Protein AF-A0A1R1XU35-F1 (afdb_monomer_lite)

Radius of gyration: 24.35 Å; chains: 1; bounding box: 72×31×61 Å

Secondary structure (DSSP, 8-state):
---PPP----------------------------TTS----HHHHTSTT--HHHHHHHHHTT--HHHHHHHHHHHHHHHHHHHHHHHHHHHHHHHHHHHHHHHHHHHH-

Organism: NCBI:txid133412

pLDDT: mean 76.15, std 21.96, range [37.84, 95.94]

Structure (mmCIF, N/CA/C/O backbone):
data_AF-A0A1R1XU35-F1
#
_entry.id   AF-A0A1R1XU35-F1
#
loop_
_atom_site.group_PDB
_atom_site.id
_atom_site.type_symbol
_atom_site.label_atom_id
_atom_site.label_alt_id
_atom_site.label_comp_id
_atom_site.label_asym_id
_atom_site.label_entity_id
_atom_site.label_seq_id
_atom_site.pdbx_PDB_ins_code
_atom_site.Cartn_x
_atom_site.Cartn_y
_atom_site.Cartn_z
_atom_site.occupancy
_atom_site.B_iso_or_equiv
_atom_site.auth_seq_id
_atom_site.auth_comp_id
_atom_site.auth_asym_id
_atom_site.auth_atom_id
_atom_site.pdbx_PDB_model_num
ATOM 1 N N . MET A 1 1 ? 60.573 -18.813 -22.340 1.00 41.88 1 MET A N 1
ATOM 2 C CA . MET A 1 1 ? 59.762 -19.428 -23.406 1.00 41.88 1 MET A CA 1
ATOM 3 C C . MET A 1 1 ? 58.397 -19.696 -22.820 1.00 41.88 1 MET A C 1
ATOM 5 O O . MET A 1 1 ? 58.243 -20.599 -22.008 1.00 41.88 1 MET A O 1
ATOM 9 N N . ASP A 1 2 ? 57.475 -18.804 -23.149 1.00 42.91 2 ASP A N 1
ATOM 10 C CA . ASP A 1 2 ? 56.081 -18.795 -22.729 1.00 42.91 2 ASP A CA 1
ATOM 11 C C . ASP A 1 2 ? 55.335 -20.025 -23.253 1.00 42.91 2 ASP A C 1
ATOM 13 O O . ASP A 1 2 ? 55.516 -20.436 -24.399 1.00 42.91 2 ASP A O 1
ATOM 17 N N . SER A 1 3 ? 54.494 -20.633 -22.421 1.00 47.12 3 SER A N 1
ATOM 18 C CA . SER A 1 3 ? 53.573 -21.691 -22.841 1.00 47.12 3 SER A CA 1
ATOM 19 C C . SER A 1 3 ? 52.187 -21.384 -22.292 1.00 47.12 3 SER A C 1
ATOM 21 O O . SER A 1 3 ? 51.987 -21.217 -21.092 1.00 47.12 3 SER A O 1
ATOM 23 N N . LEU A 1 4 ? 51.269 -21.217 -23.241 1.00 43.56 4 LEU A N 1
ATOM 24 C CA . LEU A 1 4 ? 49.935 -20.655 -23.105 1.00 43.56 4 LEU A CA 1
ATOM 25 C C . LEU A 1 4 ? 48.997 -21.523 -22.258 1.00 43.56 4 LEU A C 1
ATOM 27 O O . LEU A 1 4 ? 48.839 -22.716 -22.505 1.00 43.56 4 LEU A O 1
ATOM 31 N N . HIS A 1 5 ? 48.290 -20.881 -21.330 1.00 50.97 5 HIS A N 1
ATOM 32 C CA . HIS A 1 5 ? 47.082 -21.414 -20.703 1.00 50.97 5 HIS A CA 1
ATOM 33 C C . HIS A 1 5 ? 45.881 -21.153 -21.638 1.00 50.97 5 HIS A C 1
ATOM 35 O O . HIS A 1 5 ? 45.759 -20.034 -22.150 1.00 50.97 5 HIS A O 1
ATOM 41 N N . PRO A 1 6 ? 44.972 -22.115 -21.884 1.00 42.47 6 PRO A N 1
ATOM 42 C CA . PRO A 1 6 ? 43.796 -21.861 -22.707 1.00 42.47 6 PRO A CA 1
ATOM 43 C C . PRO A 1 6 ? 42.815 -20.952 -21.955 1.00 42.47 6 PRO A C 1
ATOM 45 O O . PRO A 1 6 ? 42.317 -21.284 -20.880 1.00 42.47 6 PRO A O 1
ATOM 48 N N . SER A 1 7 ? 42.561 -19.781 -22.538 1.00 40.56 7 SER A N 1
ATOM 49 C CA . SER A 1 7 ? 41.585 -18.801 -22.067 1.00 40.56 7 SER A CA 1
ATOM 50 C C . SER A 1 7 ? 40.171 -19.361 -22.253 1.00 40.56 7 SER A C 1
ATOM 52 O O . SER A 1 7 ? 39.709 -19.571 -23.377 1.00 40.56 7 SER A O 1
ATOM 54 N N . SER A 1 8 ? 39.484 -19.644 -21.147 1.00 44.69 8 SER A N 1
ATOM 55 C CA . SER A 1 8 ? 38.074 -20.025 -21.139 1.00 44.69 8 SER A CA 1
ATOM 56 C C . SER A 1 8 ? 37.225 -18.836 -21.594 1.00 44.69 8 SER A C 1
ATOM 58 O O . SER A 1 8 ? 37.078 -17.854 -20.865 1.00 44.69 8 SER A O 1
ATOM 60 N N . ARG A 1 9 ? 36.666 -18.923 -22.807 1.00 39.44 9 ARG A N 1
ATOM 61 C CA . ARG A 1 9 ? 35.672 -17.974 -23.323 1.00 39.44 9 ARG A CA 1
ATOM 62 C C . ARG A 1 9 ? 34.430 -18.004 -22.429 1.00 39.44 9 ARG A C 1
ATOM 64 O O . ARG A 1 9 ? 33.686 -18.980 -22.441 1.00 39.44 9 ARG A O 1
ATOM 71 N N . LEU A 1 10 ? 34.201 -16.927 -21.685 1.00 39.56 10 LEU A N 1
ATOM 72 C CA . LEU A 1 10 ? 32.926 -16.658 -21.030 1.00 39.56 10 LEU A CA 1
ATOM 73 C C . LEU A 1 10 ? 31.947 -16.148 -22.094 1.00 39.56 10 LEU A C 1
ATOM 75 O O . LEU A 1 10 ? 32.094 -15.050 -22.623 1.00 39.56 10 LEU A O 1
ATOM 79 N N . SER A 1 11 ? 30.968 -16.975 -22.440 1.00 41.31 11 SER A N 1
ATOM 80 C CA . SER A 1 11 ? 29.766 -16.555 -23.161 1.00 41.31 11 SER A CA 1
ATOM 81 C C . SER A 1 11 ? 29.002 -15.516 -22.325 1.00 41.31 11 SER A C 1
ATOM 83 O O . SER A 1 11 ? 28.821 -15.753 -21.127 1.00 41.31 11 SER A O 1
ATOM 85 N N . PRO A 1 12 ? 28.532 -14.395 -22.904 1.00 40.53 12 PRO A N 1
ATOM 86 C CA . PRO A 1 12 ? 27.727 -13.431 -22.167 1.00 40.53 12 PRO A CA 1
ATOM 87 C C . PRO A 1 12 ? 26.352 -14.052 -21.910 1.00 40.53 12 PRO A C 1
ATOM 89 O O . PRO A 1 12 ? 25.491 -14.112 -22.787 1.00 40.53 12 PRO A O 1
ATOM 92 N N . GLY A 1 13 ? 26.174 -14.592 -20.706 1.00 37.84 13 GLY A N 1
ATOM 93 C CA . GLY A 1 13 ? 24.867 -14.980 -20.206 1.00 37.84 13 GLY A CA 1
ATOM 94 C C . GLY A 1 13 ? 24.030 -13.722 -20.015 1.00 37.84 13 GLY A C 1
ATOM 95 O O . GLY A 1 13 ? 24.460 -12.793 -19.339 1.00 37.84 13 GLY A O 1
ATOM 96 N N . ILE A 1 14 ? 22.845 -13.696 -20.619 1.00 49.75 14 ILE A N 1
ATOM 97 C CA . ILE A 1 14 ? 21.812 -12.702 -20.336 1.00 49.75 14 ILE A CA 1
ATOM 98 C C . ILE A 1 14 ? 21.524 -12.795 -18.834 1.00 49.75 14 ILE A C 1
ATOM 100 O O . ILE A 1 14 ? 20.959 -13.790 -18.368 1.00 49.75 14 ILE A O 1
ATOM 104 N N . GLU A 1 15 ? 21.969 -11.801 -18.064 1.00 44.81 15 GLU A N 1
ATOM 105 C CA . GLU A 1 15 ? 21.611 -11.692 -16.655 1.00 44.81 15 GLU A CA 1
ATOM 106 C C . GLU A 1 15 ? 20.086 -11.664 -16.565 1.00 44.81 15 GLU A C 1
ATOM 108 O O . GLU A 1 15 ? 19.414 -10.847 -17.196 1.00 44.81 15 GLU A O 1
ATOM 113 N N . LYS A 1 16 ? 19.522 -12.601 -15.799 1.00 47.41 16 LYS A N 1
ATOM 114 C CA . LYS A 1 16 ? 18.096 -12.609 -15.489 1.00 47.41 16 LYS A CA 1
ATOM 115 C C . LYS A 1 16 ? 17.792 -11.320 -14.732 1.00 47.41 16 LYS A C 1
ATOM 117 O O . LYS A 1 16 ? 18.068 -11.225 -13.537 1.00 47.41 16 LYS A O 1
ATOM 122 N N . VAL A 1 17 ? 17.240 -10.333 -15.432 1.00 46.22 17 VAL A N 1
ATOM 123 C CA . VAL A 1 17 ? 16.729 -9.107 -14.825 1.00 46.22 17 VAL A CA 1
ATOM 124 C C . VAL A 1 17 ? 15.567 -9.517 -13.930 1.00 46.22 17 VAL A C 1
ATOM 126 O O . VAL A 1 17 ? 14.450 -9.750 -14.388 1.00 46.22 17 VAL A O 1
ATOM 129 N N . ASN A 1 18 ? 15.837 -9.645 -12.632 1.00 46.72 18 ASN A N 1
ATOM 130 C CA . ASN A 1 18 ? 14.791 -9.635 -11.626 1.00 46.72 18 ASN A CA 1
ATOM 131 C C . ASN A 1 18 ? 14.164 -8.240 -11.685 1.00 46.72 18 ASN A C 1
ATOM 133 O O . ASN A 1 18 ? 14.671 -7.307 -11.058 1.00 46.72 18 ASN A O 1
ATOM 137 N N . ILE A 1 19 ? 13.082 -8.097 -12.457 1.00 48.84 19 ILE A N 1
ATOM 138 C CA . ILE A 1 19 ? 12.168 -6.952 -12.404 1.00 48.84 19 ILE A CA 1
ATOM 139 C C . ILE A 1 19 ? 11.501 -7.043 -11.031 1.00 48.84 19 ILE A C 1
ATOM 141 O O . ILE A 1 19 ? 10.463 -7.671 -10.837 1.00 48.84 19 ILE A O 1
ATOM 145 N N . GLY A 1 20 ? 12.247 -6.586 -10.029 1.00 39.72 20 GLY A N 1
ATOM 146 C CA . GLY A 1 20 ? 11.956 -6.809 -8.631 1.00 39.72 20 GLY A CA 1
ATOM 147 C C . GLY A 1 20 ? 10.635 -6.153 -8.285 1.00 39.72 20 GLY A C 1
ATOM 148 O O . GLY A 1 20 ? 10.460 -4.952 -8.491 1.00 39.72 20 GLY A O 1
ATOM 149 N N . ALA A 1 21 ? 9.736 -6.941 -7.696 1.00 55.72 21 ALA A N 1
ATOM 150 C CA . ALA A 1 21 ? 8.640 -6.407 -6.907 1.00 55.72 21 ALA A CA 1
ATOM 151 C C . ALA A 1 21 ? 9.169 -5.254 -6.026 1.00 55.72 21 ALA A C 1
ATOM 153 O O . ALA A 1 21 ? 10.301 -5.353 -5.530 1.00 55.72 21 ALA A O 1
ATOM 154 N N . PRO A 1 22 ? 8.401 -4.163 -5.838 1.00 49.94 22 PRO A N 1
ATOM 155 C CA . PRO A 1 22 ? 8.862 -2.996 -5.099 1.00 49.94 22 PRO A CA 1
ATOM 156 C C . PRO A 1 22 ? 9.483 -3.426 -3.771 1.00 49.94 22 PRO A C 1
ATOM 158 O O . PRO A 1 22 ? 8.807 -3.984 -2.907 1.00 49.94 22 PRO A O 1
ATOM 161 N N . LYS A 1 23 ? 10.789 -3.195 -3.606 1.00 47.66 23 LYS A N 1
ATOM 162 C CA . LYS A 1 23 ? 11.488 -3.502 -2.359 1.00 47.66 23 LYS A CA 1
ATOM 163 C C . LYS A 1 23 ? 11.110 -2.424 -1.346 1.00 47.66 23 LYS A C 1
ATOM 165 O O . LYS A 1 23 ? 11.821 -1.437 -1.177 1.00 47.66 23 LYS A O 1
ATOM 170 N N . LEU A 1 24 ? 9.944 -2.585 -0.722 1.00 53.41 24 LEU A N 1
ATOM 171 C CA . LEU A 1 24 ? 9.525 -1.785 0.422 1.00 53.41 24 LEU A CA 1
ATOM 172 C C . LEU A 1 24 ? 10.494 -2.105 1.561 1.00 53.41 24 LEU A C 1
ATOM 174 O O . LEU A 1 24 ? 10.432 -3.176 2.158 1.00 53.41 24 LEU A O 1
ATOM 178 N N . ILE A 1 25 ? 11.448 -1.208 1.809 1.00 45.88 25 ILE A N 1
ATOM 179 C CA . ILE A 1 25 ? 12.357 -1.306 2.950 1.00 45.88 25 ILE A CA 1
ATOM 180 C C . ILE A 1 25 ? 11.486 -1.169 4.205 1.00 45.88 25 ILE A C 1
ATOM 182 O O . ILE A 1 25 ? 10.901 -0.100 4.401 1.00 45.88 25 ILE A O 1
ATOM 186 N N . PRO A 1 26 ? 11.372 -2.199 5.063 1.00 42.97 26 PRO A N 1
ATOM 187 C CA . PRO A 1 26 ? 10.668 -2.051 6.321 1.00 42.97 26 PRO A CA 1
ATOM 188 C C . PRO A 1 26 ? 11.546 -1.168 7.206 1.00 42.97 26 PRO A C 1
ATOM 190 O O . PRO A 1 26 ? 12.576 -1.616 7.715 1.00 42.97 26 PRO A O 1
ATOM 193 N N . GLN A 1 27 ? 11.181 0.104 7.371 1.00 48.34 27 GLN A N 1
ATOM 194 C CA . GLN A 1 27 ? 11.730 0.882 8.472 1.00 48.34 27 GLN A CA 1
ATOM 195 C C . GLN A 1 27 ? 11.258 0.208 9.760 1.00 48.34 27 GLN A C 1
ATOM 197 O O . GLN A 1 27 ? 10.075 0.235 10.089 1.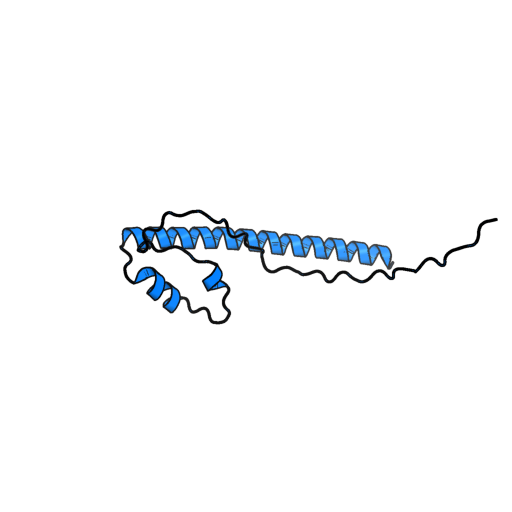00 48.34 27 GLN A O 1
ATOM 202 N N . LYS A 1 28 ? 12.184 -0.437 10.478 1.00 42.84 28 LYS A N 1
ATOM 203 C CA . LYS A 1 28 ? 11.967 -0.836 11.869 1.00 42.84 28 LYS A CA 1
ATOM 204 C C . LYS A 1 28 ? 11.911 0.439 12.710 1.00 42.84 28 LYS A C 1
ATOM 206 O O . LYS A 1 28 ? 12.912 0.845 13.293 1.00 42.84 28 LYS A O 1
ATOM 211 N N . SER A 1 29 ? 10.755 1.089 12.750 1.00 43.97 29 SER A N 1
ATOM 212 C CA . SER A 1 29 ? 10.435 2.035 13.809 1.00 43.97 29 SER A CA 1
ATOM 213 C C . SER A 1 29 ? 10.205 1.227 15.083 1.00 43.97 29 SER A C 1
ATOM 215 O O . SER A 1 29 ? 9.327 0.369 15.165 1.00 43.97 29 SER A O 1
ATOM 217 N N . LYS A 1 30 ? 11.064 1.455 16.075 1.00 43.38 30 LYS A N 1
ATOM 218 C CA . LYS A 1 30 ? 10.899 0.941 17.432 1.00 43.38 30 LYS A CA 1
ATOM 219 C C . LYS A 1 30 ? 9.743 1.732 18.056 1.00 43.38 30 LYS A C 1
ATOM 221 O O . LYS A 1 30 ? 9.965 2.788 18.629 1.00 43.38 30 LYS A O 1
ATOM 226 N N . VAL A 1 31 ? 8.515 1.281 17.821 1.00 47.19 31 VAL A N 1
ATOM 227 C CA . VAL A 1 31 ? 7.311 1.818 18.463 1.00 47.19 31 VAL A CA 1
ATOM 228 C C . VAL A 1 31 ? 7.184 1.104 19.806 1.00 47.19 31 VAL A C 1
ATOM 230 O O . VAL A 1 31 ? 7.093 -0.124 19.840 1.00 47.19 31 VAL A O 1
ATOM 233 N N . GLU A 1 32 ? 7.257 1.857 20.905 1.00 43.66 32 GLU A N 1
ATOM 234 C CA . GLU A 1 32 ? 6.778 1.390 22.208 1.00 43.66 32 GLU A CA 1
ATOM 235 C C . GLU A 1 32 ? 5.308 1.014 22.039 1.00 43.66 32 GLU A C 1
ATOM 237 O O . GLU A 1 32 ? 4.467 1.857 21.735 1.00 43.66 32 GLU A O 1
ATOM 242 N N . LYS A 1 33 ? 5.022 -0.284 22.124 1.00 44.91 33 LYS A N 1
ATOM 243 C CA . LYS A 1 33 ? 3.680 -0.815 21.940 1.00 44.91 33 LYS A CA 1
ATOM 244 C C . LYS A 1 33 ? 2.843 -0.477 23.167 1.00 44.91 33 LYS A C 1
ATOM 246 O O . LYS A 1 33 ? 2.996 -1.106 24.208 1.00 44.91 33 LYS A O 1
ATOM 251 N N . ASN A 1 34 ? 1.922 0.462 23.014 1.00 52.09 34 ASN A N 1
ATOM 252 C CA . ASN A 1 34 ? 0.607 0.242 23.593 1.00 52.09 34 ASN A CA 1
ATOM 253 C C . ASN A 1 34 ? -0.033 -0.818 22.688 1.00 52.09 34 ASN A C 1
ATOM 255 O O . ASN A 1 34 ? -0.262 -0.538 21.512 1.00 52.09 34 ASN A O 1
ATOM 259 N N . ASP A 1 35 ? -0.210 -2.050 23.178 1.00 58.69 35 ASP A N 1
ATOM 260 C CA . ASP A 1 35 ? -0.710 -3.177 22.363 1.00 58.69 35 ASP A CA 1
ATOM 261 C C . ASP A 1 35 ? -2.114 -2.915 21.766 1.00 58.69 35 ASP A C 1
ATOM 263 O O . ASP A 1 35 ? -2.517 -3.610 20.837 1.00 58.69 35 ASP A O 1
ATOM 267 N N . ASP A 1 36 ? -2.808 -1.866 22.225 1.00 66.25 36 ASP A N 1
ATOM 268 C CA . ASP A 1 36 ? -4.146 -1.465 21.776 1.00 66.25 36 ASP A CA 1
ATOM 269 C C . ASP A 1 36 ? -4.171 -0.442 20.621 1.00 66.25 36 ASP A C 1
ATOM 271 O O . ASP A 1 36 ? -5.250 -0.125 20.114 1.00 66.25 36 ASP A O 1
ATOM 275 N N . GLU A 1 37 ? -3.031 0.123 20.191 1.00 80.94 37 GLU A N 1
ATOM 276 C CA . GLU A 1 37 ? -3.052 1.140 19.127 1.00 80.94 37 GLU A CA 1
ATOM 277 C C . GLU A 1 37 ? -3.014 0.507 17.717 1.00 80.94 37 GLU A C 1
ATOM 279 O O . GLU A 1 37 ? -2.066 -0.210 17.378 1.00 80.94 37 GLU A O 1
ATOM 284 N N . PRO A 1 38 ? -4.005 0.784 16.846 1.00 86.19 38 PRO A N 1
ATOM 285 C CA . PRO A 1 38 ? -4.052 0.238 15.496 1.00 86.19 38 PRO A CA 1
ATOM 286 C C . PRO A 1 38 ? -2.909 0.773 14.622 1.00 86.19 38 PRO A C 1
ATOM 288 O O . PRO A 1 38 ? -2.820 1.966 14.323 1.00 86.19 38 PRO A O 1
ATOM 291 N N . VAL A 1 39 ? -2.058 -0.134 14.133 1.00 89.00 39 VAL A N 1
ATOM 292 C CA . VAL A 1 39 ? -0.916 0.177 13.256 1.00 89.00 39 VAL A CA 1
ATOM 293 C C . VAL A 1 39 ? -1.065 -0.511 11.900 1.00 89.00 39 VAL A C 1
ATOM 295 O O . VAL A 1 39 ? -1.506 -1.657 11.793 1.00 89.00 39 VAL A O 1
ATOM 298 N N . VAL A 1 40 ? -0.662 0.180 10.829 1.00 90.38 40 VAL A N 1
ATOM 299 C CA . VAL A 1 40 ? -0.679 -0.393 9.477 1.00 90.38 40 VAL A C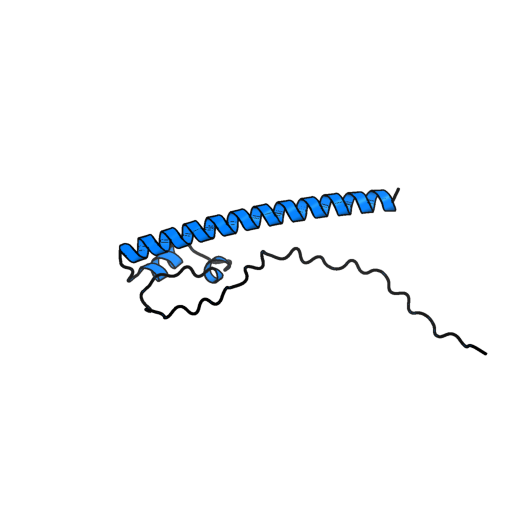A 1
ATOM 300 C C . VAL A 1 40 ? 0.458 -1.400 9.303 1.00 90.38 40 VAL A C 1
ATOM 302 O O . VAL A 1 40 ? 1.634 -1.045 9.391 1.00 90.38 40 VAL A O 1
ATOM 305 N N . ILE A 1 41 ? 0.117 -2.652 8.984 1.00 89.25 41 ILE A N 1
ATOM 306 C CA . ILE A 1 41 ? 1.087 -3.737 8.774 1.00 89.25 41 ILE A CA 1
ATOM 307 C C . ILE A 1 41 ? 1.114 -4.115 7.291 1.00 89.25 41 ILE A C 1
ATOM 309 O O . ILE A 1 41 ? 0.383 -4.995 6.839 1.00 89.25 41 ILE A O 1
ATOM 313 N N . LEU A 1 42 ? 2.014 -3.479 6.537 1.00 88.12 42 LEU A N 1
ATOM 314 C CA . LEU A 1 42 ? 2.167 -3.667 5.085 1.00 88.12 42 LEU A CA 1
ATOM 315 C C . LEU A 1 42 ? 2.355 -5.130 4.661 1.00 88.12 42 LEU A C 1
ATOM 317 O O . LEU A 1 42 ? 1.854 -5.537 3.618 1.00 88.12 42 LEU A O 1
ATOM 321 N N . ASN A 1 43 ? 3.029 -5.943 5.478 1.00 89.56 43 ASN A N 1
ATOM 322 C CA . ASN A 1 43 ? 3.254 -7.355 5.164 1.00 89.56 43 ASN A CA 1
ATOM 323 C C . ASN A 1 43 ? 1.946 -8.153 5.059 1.00 89.56 43 ASN A C 1
ATOM 325 O O . ASN A 1 43 ? 1.906 -9.130 4.316 1.00 89.56 43 ASN A O 1
ATOM 329 N N . LYS A 1 44 ? 0.875 -7.747 5.763 1.00 89.25 44 LYS A N 1
ATOM 330 C CA . LYS A 1 44 ? -0.440 -8.391 5.622 1.00 89.25 44 LYS A CA 1
ATOM 331 C C . LYS A 1 44 ? -1.045 -8.126 4.236 1.00 89.25 44 LYS A C 1
ATOM 333 O O . LYS A 1 44 ? -1.698 -9.014 3.708 1.00 89.25 44 LYS A O 1
ATOM 338 N N . PHE A 1 45 ? -0.764 -6.975 3.617 1.00 90.12 45 PHE A N 1
ATOM 339 C CA . PHE A 1 45 ? -1.304 -6.602 2.296 1.00 90.12 45 PHE A CA 1
ATOM 340 C C . PHE A 1 45 ? -0.665 -7.382 1.148 1.00 90.12 45 PHE A C 1
ATOM 342 O O . PHE A 1 45 ? -1.228 -7.458 0.065 1.00 90.12 45 PHE A O 1
ATOM 349 N N . MET A 1 46 ? 0.534 -7.923 1.366 1.00 88.44 46 MET A N 1
ATOM 350 C CA . MET A 1 46 ? 1.279 -8.664 0.344 1.00 88.44 46 MET A CA 1
ATOM 351 C C . MET A 1 46 ? 0.866 -10.138 0.270 1.00 88.44 46 MET A C 1
ATOM 353 O O . MET A 1 46 ? 1.395 -10.882 -0.555 1.00 88.44 46 MET A O 1
ATOM 357 N N . LYS A 1 47 ? -0.035 -10.584 1.153 1.00 92.25 47 LYS A N 1
ATOM 358 C CA . LYS A 1 47 ? -0.527 -11.956 1.141 1.00 92.25 47 LYS A CA 1
ATOM 359 C C . LYS A 1 47 ? -1.518 -12.158 -0.016 1.00 92.25 47 LYS A C 1
ATOM 361 O O . LYS A 1 47 ? -2.361 -11.291 -0.237 1.00 92.25 47 LYS A O 1
ATOM 366 N N . PRO A 1 48 ? -1.449 -13.287 -0.742 1.00 90.56 48 PRO A N 1
ATOM 367 C CA . PRO A 1 48 ? -2.327 -13.547 -1.885 1.00 90.56 48 PRO A CA 1
ATOM 368 C C . PRO A 1 48 ? -3.801 -13.737 -1.489 1.00 90.56 48 PRO A C 1
ATOM 370 O O . PRO A 1 48 ? -4.684 -13.517 -2.307 1.00 90.56 48 PRO A O 1
ATOM 373 N N . ASP A 1 49 ? -4.061 -14.123 -0.241 1.00 92.88 49 ASP A N 1
ATOM 374 C CA . ASP A 1 49 ? -5.375 -14.336 0.370 1.00 92.88 49 ASP A CA 1
ATOM 375 C C . ASP A 1 49 ? -5.832 -13.141 1.227 1.00 92.88 49 ASP A C 1
ATOM 377 O O . ASP A 1 49 ? -6.674 -13.280 2.112 1.00 92.88 49 ASP A O 1
ATOM 381 N N . PHE A 1 50 ? -5.256 -11.956 1.007 1.00 94.44 50 PHE A N 1
ATOM 382 C CA . PHE A 1 50 ? -5.598 -10.770 1.782 1.00 94.44 50 PHE A CA 1
ATOM 383 C C . PHE A 1 50 ? -7.074 -10.374 1.604 1.00 94.44 50 PHE A C 1
ATOM 385 O O . PHE A 1 50 ? -7.525 -10.077 0.499 1.00 94.44 50 PHE A O 1
ATOM 392 N N . VAL A 1 51 ? -7.794 -10.293 2.726 1.00 95.50 51 VAL A N 1
ATOM 393 C CA . VAL A 1 51 ? -9.166 -9.775 2.814 1.00 95.50 51 VAL A CA 1
ATOM 394 C C . VAL A 1 51 ? -9.147 -8.507 3.662 1.00 95.50 51 VAL A C 1
ATOM 396 O O . VAL A 1 51 ? -8.748 -8.535 4.830 1.00 95.50 51 VAL A O 1
ATOM 399 N N . ALA A 1 52 ? -9.561 -7.386 3.071 1.00 92.94 52 ALA A N 1
ATOM 400 C CA . ALA A 1 52 ? -9.477 -6.073 3.705 1.00 92.94 52 ALA A CA 1
ATOM 401 C C . ALA A 1 52 ? -10.372 -5.979 4.948 1.00 92.94 52 ALA A C 1
ATOM 403 O O . ALA A 1 52 ? -9.949 -5.445 5.971 1.00 92.94 52 ALA A O 1
ATOM 404 N N . GLU A 1 53 ? -11.577 -6.537 4.875 1.00 94.62 53 GLU A N 1
ATOM 405 C CA . GLU A 1 53 ? -12.568 -6.542 5.947 1.00 94.62 53 GLU A CA 1
ATOM 406 C C . GLU A 1 53 ? -12.035 -7.261 7.188 1.00 94.62 53 GLU A C 1
ATOM 408 O O . GLU A 1 53 ? -12.056 -6.692 8.276 1.00 94.62 53 GLU A O 1
ATOM 413 N N . ASN A 1 54 ? -11.474 -8.463 7.019 1.00 94.44 54 ASN A N 1
ATOM 414 C CA . ASN A 1 54 ? -10.894 -9.235 8.122 1.00 94.44 54 ASN A CA 1
ATOM 415 C C . ASN A 1 54 ? -9.730 -8.480 8.768 1.00 94.44 54 ASN A C 1
ATOM 417 O O . ASN A 1 54 ? -9.650 -8.383 9.989 1.00 94.44 54 ASN A O 1
ATOM 421 N N . TYR A 1 55 ? -8.859 -7.883 7.950 1.00 93.00 55 TYR A N 1
ATOM 422 C CA . TYR A 1 55 ? -7.755 -7.076 8.455 1.00 93.00 55 TYR A CA 1
ATOM 423 C C . TYR A 1 55 ? -8.239 -5.877 9.277 1.00 93.00 55 TYR A C 1
ATOM 425 O O . TYR A 1 55 ? -7.667 -5.592 10.329 1.00 93.00 55 TYR A O 1
ATOM 433 N N . LEU A 1 56 ? -9.278 -5.179 8.815 1.00 93.19 56 LEU A N 1
ATOM 434 C CA . LEU A 1 56 ? -9.845 -4.042 9.533 1.00 93.19 56 LEU A CA 1
ATOM 435 C C . LEU A 1 56 ? -10.523 -4.477 10.832 1.00 93.19 56 LEU A C 1
ATOM 437 O O . LEU A 1 56 ? -10.299 -3.828 11.847 1.00 93.19 56 LEU A O 1
ATOM 441 N N . MET A 1 57 ? -11.288 -5.571 10.822 1.00 92.56 57 MET A N 1
ATOM 442 C CA . MET A 1 57 ? -11.933 -6.083 12.034 1.00 92.56 57 MET A CA 1
ATOM 443 C C . MET A 1 57 ? -10.901 -6.486 13.089 1.00 92.56 57 MET A C 1
ATOM 445 O O . MET A 1 57 ? -10.991 -6.017 14.216 1.00 92.56 57 MET A O 1
ATOM 449 N N . GLU A 1 58 ? -9.868 -7.244 12.708 1.00 91.06 58 GLU A N 1
ATOM 450 C CA . GLU A 1 58 ? -8.771 -7.616 13.616 1.00 91.06 58 GLU A CA 1
ATOM 451 C C . GLU A 1 58 ? -7.999 -6.399 14.146 1.00 91.06 58 GLU A C 1
ATOM 453 O O . GLU A 1 58 ? -7.542 -6.391 15.283 1.00 91.06 58 GLU A O 1
ATOM 458 N N . THR A 1 59 ? -7.790 -5.380 13.308 1.00 90.88 59 THR A N 1
ATOM 459 C CA . THR A 1 59 ? -6.957 -4.222 13.676 1.00 90.88 59 THR A CA 1
ATOM 460 C C . THR A 1 59 ? -7.729 -3.205 14.515 1.00 90.88 59 THR A C 1
ATOM 462 O O . THR A 1 59 ? -7.114 -2.464 15.275 1.00 90.88 59 THR A O 1
ATOM 465 N N . LEU A 1 60 ? -9.055 -3.137 14.370 1.00 91.94 60 LEU A N 1
ATOM 466 C CA . LEU A 1 60 ? -9.894 -2.110 14.993 1.00 91.94 60 LEU A CA 1
ATOM 467 C C . LEU A 1 60 ? -10.800 -2.638 16.116 1.00 91.94 60 LEU A C 1
ATOM 469 O O . LEU A 1 60 ? -11.553 -1.845 16.672 1.00 91.94 60 LEU A O 1
ATOM 473 N N . GLU A 1 61 ? -10.720 -3.926 16.467 1.00 89.06 61 GLU A N 1
ATOM 474 C CA . GLU A 1 61 ? -11.605 -4.598 17.437 1.00 89.06 61 GLU A CA 1
ATOM 475 C C . GLU A 1 61 ? -11.765 -3.832 18.762 1.00 89.06 61 GLU A C 1
ATOM 477 O O . GLU A 1 61 ? -12.881 -3.666 19.246 1.00 89.06 61 GLU A O 1
ATOM 482 N N . ASN A 1 62 ? -10.664 -3.294 19.298 1.00 86.75 62 ASN A N 1
ATOM 483 C CA . ASN A 1 62 ? -10.637 -2.522 20.549 1.00 86.75 62 ASN A CA 1
ATOM 484 C C . ASN A 1 62 ? -10.196 -1.060 20.343 1.00 86.75 62 ASN A C 1
ATOM 486 O O . ASN A 1 62 ? -9.810 -0.370 21.288 1.00 86.75 62 ASN A O 1
ATOM 490 N N . ALA A 1 63 ? -10.230 -0.571 19.100 1.00 88.62 63 ALA A N 1
ATOM 491 C CA . ALA A 1 63 ? -9.726 0.752 18.763 1.00 88.62 63 ALA A CA 1
ATOM 492 C C . ALA A 1 63 ? -10.700 1.862 19.190 1.00 88.62 63 ALA A C 1
ATOM 494 O O . ALA A 1 63 ? -11.902 1.826 18.928 1.00 88.62 63 ALA A O 1
ATOM 495 N N . THR A 1 64 ? -10.163 2.921 19.794 1.00 92.44 64 THR A N 1
ATOM 496 C CA . THR A 1 64 ? -10.931 4.136 20.095 1.00 92.44 64 THR A CA 1
ATOM 497 C C . THR A 1 64 ? -11.094 5.007 18.848 1.00 92.44 64 THR A C 1
ATOM 499 O O . THR A 1 64 ? -10.228 5.027 17.974 1.00 92.44 64 THR A O 1
ATOM 502 N N . GLU A 1 65 ? -12.149 5.816 18.781 1.00 92.50 65 GLU A N 1
ATOM 503 C CA . GLU A 1 65 ? -12.403 6.728 17.653 1.00 92.50 65 GLU A CA 1
ATOM 504 C C . GLU A 1 65 ? -11.197 7.633 17.276 1.00 92.50 65 GLU A 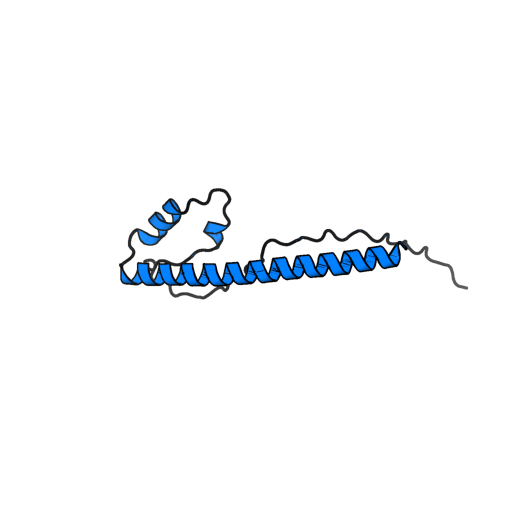C 1
ATOM 506 O O . GLU A 1 65 ? -10.867 7.741 16.090 1.00 92.50 65 GLU A O 1
ATOM 511 N N . PRO A 1 66 ? -10.459 8.255 18.223 1.00 91.44 66 PRO A N 1
ATOM 512 C CA . PRO A 1 66 ? -9.232 8.981 17.890 1.00 91.44 66 PRO A CA 1
ATOM 513 C C . PRO A 1 66 ? -8.173 8.109 17.201 1.00 91.44 66 PRO A C 1
ATOM 515 O O . PRO A 1 66 ? -7.548 8.556 16.235 1.00 91.44 66 PRO A O 1
ATOM 518 N N . SER A 1 67 ? -8.003 6.869 17.663 1.00 89.94 67 SER A N 1
ATOM 519 C CA . SER A 1 67 ? -7.036 5.924 17.100 1.00 89.94 67 SER A CA 1
ATOM 520 C C . SER A 1 67 ? -7.452 5.426 15.712 1.00 89.94 67 SER A C 1
ATOM 522 O O . SER A 1 67 ? -6.614 5.343 14.818 1.00 89.94 67 SER A O 1
ATOM 524 N N . ILE A 1 68 ? -8.755 5.239 15.467 1.00 93.19 68 ILE A N 1
ATOM 525 C CA . ILE A 1 68 ? -9.304 4.915 14.142 1.00 93.19 68 ILE A CA 1
ATOM 526 C C . ILE A 1 68 ? -8.995 6.043 13.150 1.00 93.19 68 ILE A C 1
ATOM 528 O O . ILE A 1 68 ? -8.540 5.787 12.030 1.00 93.19 68 ILE A O 1
ATOM 532 N N . ARG A 1 69 ? -9.179 7.309 13.550 1.00 94.38 69 ARG A N 1
ATOM 533 C CA . ARG A 1 69 ? -8.823 8.459 12.699 1.00 94.38 69 ARG A CA 1
ATOM 534 C C . ARG A 1 69 ? -7.329 8.516 12.400 1.00 94.38 69 ARG A C 1
ATOM 536 O O . ARG A 1 69 ? -6.949 8.802 11.261 1.00 94.38 69 ARG A O 1
ATOM 543 N N . HIS A 1 70 ? -6.487 8.238 13.394 1.00 93.00 70 HIS A N 1
ATOM 544 C CA . HIS A 1 70 ? -5.042 8.177 13.196 1.00 93.00 70 HIS A CA 1
ATOM 545 C C . HIS A 1 70 ? -4.659 7.052 12.225 1.00 93.00 70 HIS A C 1
ATOM 547 O O . HIS A 1 70 ? -3.959 7.292 11.240 1.00 93.00 70 HIS A O 1
ATOM 553 N N . PHE A 1 71 ? -5.198 5.853 12.436 1.00 94.38 71 PHE A N 1
ATOM 554 C CA . PHE A 1 71 ? -4.992 4.695 11.575 1.00 94.38 71 PHE A CA 1
ATOM 555 C C . PHE A 1 71 ? -5.420 4.962 10.129 1.00 94.38 71 PHE A C 1
ATOM 557 O O . PHE A 1 71 ? -4.658 4.703 9.193 1.00 94.38 71 PHE A O 1
ATOM 564 N N . ARG A 1 72 ? -6.592 5.577 9.927 1.00 95.19 72 ARG A N 1
ATOM 565 C CA . ARG A 1 72 ? -7.059 6.003 8.601 1.00 95.19 72 ARG A CA 1
ATOM 566 C C . ARG A 1 72 ? -6.068 6.951 7.926 1.00 95.19 72 ARG A C 1
ATOM 568 O O . ARG A 1 72 ? -5.724 6.750 6.763 1.00 95.19 72 ARG A O 1
ATOM 575 N N . LYS A 1 73 ? -5.582 7.964 8.646 1.00 95.75 73 LYS A N 1
ATOM 576 C CA . LYS A 1 73 ? -4.591 8.914 8.117 1.00 95.75 73 LYS A CA 1
ATOM 577 C C . LYS A 1 73 ? -3.285 8.209 7.732 1.00 95.75 73 LYS A C 1
ATOM 579 O O . LYS A 1 73 ? -2.696 8.527 6.698 1.00 95.75 73 LYS A O 1
ATOM 584 N N . SER A 1 74 ? -2.861 7.223 8.518 1.00 93.94 74 SER A N 1
ATOM 585 C CA . SER A 1 74 ? -1.696 6.387 8.216 1.00 93.94 74 SER A CA 1
ATOM 586 C C . SER A 1 74 ? -1.895 5.555 6.943 1.00 93.94 74 SER A C 1
ATOM 588 O O . SER A 1 74 ? -1.000 5.521 6.095 1.00 93.94 74 SER A O 1
ATOM 590 N N . LEU A 1 75 ? -3.079 4.962 6.740 1.00 94.88 75 LEU A N 1
ATOM 591 C CA . LEU A 1 75 ? -3.426 4.262 5.494 1.00 94.88 75 LEU A CA 1
ATOM 592 C C . LEU A 1 75 ? -3.385 5.193 4.274 1.00 94.88 75 LEU A C 1
ATOM 594 O O . LEU A 1 75 ? -2.825 4.832 3.236 1.00 94.88 75 LEU A O 1
ATOM 598 N N . GLU A 1 76 ? -3.932 6.403 4.392 1.00 95.69 76 GLU A N 1
ATOM 599 C CA . GLU A 1 76 ? -3.901 7.406 3.319 1.00 95.69 76 GLU A CA 1
ATOM 600 C C . GLU A 1 76 ? -2.461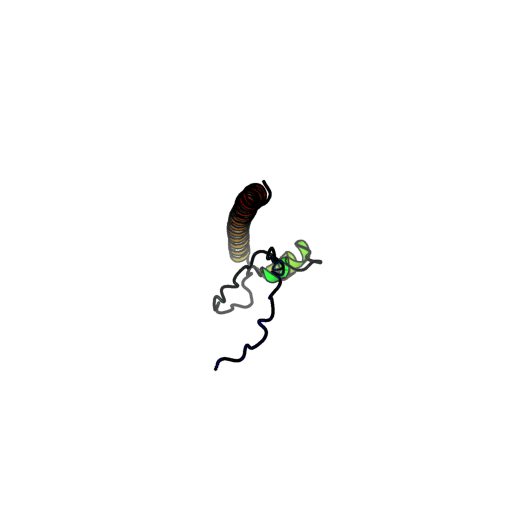 7.827 2.973 1.00 95.69 76 GLU A C 1
ATOM 602 O O . GLU A 1 76 ? -2.102 7.918 1.793 1.00 95.69 76 GLU A O 1
ATOM 607 N N . GLY A 1 77 ? -1.611 8.016 3.987 1.00 94.06 77 GLY A N 1
ATOM 608 C CA . GLY A 1 77 ? -0.189 8.313 3.805 1.00 94.06 77 GLY A CA 1
ATOM 609 C C . GLY A 1 77 ? 0.548 7.199 3.060 1.00 94.06 77 GLY A C 1
ATOM 610 O O . GLY A 1 77 ? 1.241 7.458 2.071 1.00 94.06 77 GLY A O 1
ATOM 611 N N . ILE A 1 78 ? 0.339 5.951 3.477 1.00 93.62 78 ILE A N 1
ATOM 612 C CA . ILE A 1 78 ? 0.931 4.770 2.839 1.00 93.62 78 ILE A CA 1
ATOM 613 C C . ILE A 1 78 ? 0.460 4.628 1.391 1.00 93.62 78 ILE A C 1
ATOM 615 O O . ILE A 1 78 ? 1.287 4.421 0.502 1.00 93.62 78 ILE A O 1
ATOM 619 N N . LYS A 1 79 ? -0.839 4.810 1.123 1.00 94.19 79 LYS A N 1
ATOM 620 C CA . LYS A 1 79 ? -1.392 4.788 -0.239 1.00 94.19 79 LYS A CA 1
ATOM 621 C C . LYS A 1 79 ? -0.695 5.810 -1.138 1.00 94.19 79 LYS A C 1
ATOM 623 O O . LYS A 1 79 ? -0.327 5.483 -2.271 1.00 94.19 79 LYS A O 1
ATOM 628 N N . LYS A 1 80 ? -0.492 7.036 -0.646 1.00 95.00 80 LYS A N 1
ATOM 629 C CA . LYS A 1 80 ? 0.192 8.097 -1.399 1.00 95.00 80 LYS A CA 1
ATOM 630 C C . LYS A 1 80 ? 1.632 7.706 -1.738 1.00 95.00 80 LYS A C 1
ATOM 632 O O . LYS A 1 80 ? 2.021 7.804 -2.900 1.00 95.00 80 LYS A O 1
ATOM 637 N N . VAL A 1 81 ? 2.392 7.220 -0.755 1.00 92.12 81 VAL A N 1
ATOM 638 C CA . VAL A 1 81 ? 3.786 6.785 -0.951 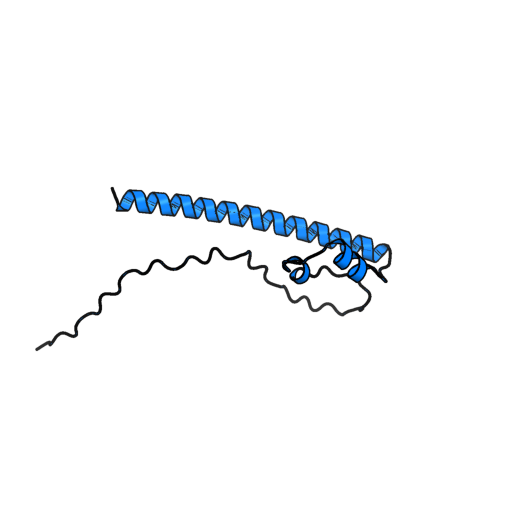1.00 92.12 81 VAL A CA 1
ATOM 639 C C . VAL A 1 81 ? 3.870 5.610 -1.927 1.00 92.12 81 VAL A C 1
ATOM 641 O O . VAL A 1 81 ? 4.678 5.641 -2.855 1.00 92.12 81 VAL A O 1
ATOM 644 N N . ALA A 1 82 ? 3.005 4.605 -1.773 1.00 91.19 82 ALA A N 1
ATOM 645 C CA . ALA A 1 82 ? 2.957 3.448 -2.663 1.00 91.19 82 ALA A CA 1
ATOM 646 C C . ALA A 1 82 ? 2.639 3.856 -4.111 1.00 91.19 82 ALA A C 1
ATOM 648 O O . ALA A 1 82 ? 3.302 3.397 -5.039 1.00 91.19 82 ALA A O 1
ATOM 649 N N . THR A 1 83 ? 1.691 4.779 -4.305 1.00 92.44 83 THR A N 1
ATOM 650 C CA . THR A 1 83 ? 1.324 5.298 -5.634 1.00 92.44 83 THR A CA 1
ATOM 651 C C . THR A 1 83 ? 2.499 6.019 -6.292 1.00 92.44 83 THR A C 1
ATOM 653 O O . THR A 1 83 ? 2.831 5.742 -7.443 1.00 92.44 83 THR A O 1
ATOM 656 N N . GLN A 1 84 ? 3.165 6.912 -5.557 1.00 95.00 84 GLN A N 1
ATOM 657 C CA . GLN A 1 84 ? 4.334 7.639 -6.060 1.00 95.00 84 GLN A CA 1
ATOM 658 C C . GLN A 1 84 ? 5.490 6.693 -6.399 1.00 95.00 84 GLN A C 1
ATOM 660 O O . GLN A 1 84 ? 6.136 6.847 -7.436 1.00 95.00 84 GLN A O 1
ATOM 665 N N . SER A 1 85 ? 5.740 5.691 -5.550 1.00 92.69 85 SER A N 1
ATOM 666 C CA . SER A 1 85 ? 6.775 4.694 -5.816 1.00 92.69 85 SER A CA 1
ATOM 667 C C . SER A 1 85 ? 6.453 3.862 -7.054 1.00 92.69 85 SER A C 1
ATOM 669 O O . SER A 1 85 ? 7.354 3.604 -7.848 1.00 92.69 85 SER A O 1
ATOM 671 N N . LEU A 1 86 ? 5.194 3.455 -7.238 1.00 93.44 86 LEU A N 1
ATOM 672 C CA . LEU A 1 86 ? 4.773 2.705 -8.419 1.00 93.44 86 LEU A CA 1
ATOM 673 C C . LEU A 1 86 ? 4.968 3.532 -9.693 1.00 93.44 86 LEU A C 1
ATOM 675 O O . LEU A 1 86 ? 5.584 3.051 -10.638 1.00 93.44 86 LEU A O 1
ATOM 679 N N . GLN A 1 87 ? 4.522 4.791 -9.696 1.00 94.75 87 GLN A N 1
ATOM 680 C CA . GLN A 1 87 ? 4.706 5.704 -10.830 1.00 94.75 87 GLN A CA 1
ATOM 681 C C . GLN A 1 87 ? 6.185 5.874 -11.193 1.00 94.75 87 GLN A C 1
ATOM 683 O O . GLN A 1 87 ? 6.550 5.794 -12.366 1.00 94.75 87 GLN A O 1
ATOM 688 N N . LYS A 1 88 ? 7.048 6.067 -10.188 1.00 95.19 88 LYS A N 1
ATOM 689 C CA . LYS A 1 88 ? 8.494 6.203 -10.392 1.00 95.19 88 LYS A CA 1
ATOM 690 C C . LYS A 1 88 ? 9.109 4.935 -10.982 1.00 95.19 88 LYS A C 1
ATOM 692 O O . LYS A 1 88 ? 9.941 5.042 -11.879 1.00 95.19 88 LYS A O 1
ATOM 697 N N . ASN A 1 89 ? 8.708 3.766 -10.486 1.00 93.75 89 ASN A N 1
ATOM 698 C CA . ASN A 1 89 ? 9.237 2.488 -10.954 1.00 93.75 89 ASN A CA 1
ATOM 699 C C . ASN A 1 89 ? 8.791 2.205 -12.391 1.00 93.75 89 ASN A C 1
ATOM 701 O O . ASN A 1 89 ? 9.643 1.991 -13.238 1.00 93.75 89 ASN A O 1
ATOM 705 N N . VAL A 1 90 ? 7.499 2.346 -12.702 1.00 95.38 90 VAL A N 1
ATOM 706 C CA . VAL A 1 90 ? 6.974 2.161 -14.069 1.00 95.38 90 VAL A CA 1
ATOM 707 C C . VAL A 1 90 ? 7.651 3.106 -15.063 1.00 95.38 90 VAL A C 1
ATOM 709 O O . VAL A 1 90 ? 8.040 2.689 -16.152 1.00 95.38 90 VAL A O 1
ATOM 712 N N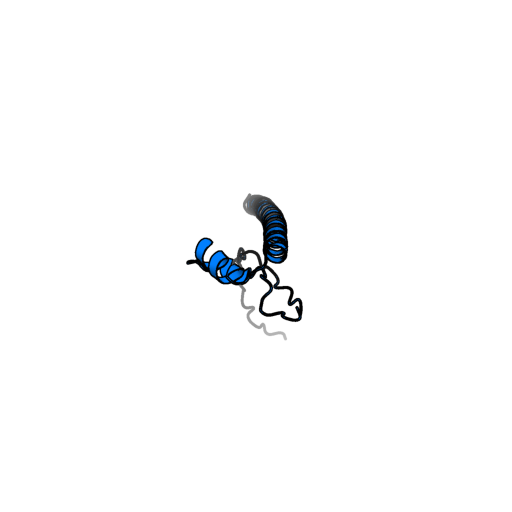 . TYR A 1 91 ? 7.834 4.376 -14.690 1.00 94.56 91 TYR A N 1
ATOM 713 C CA . TYR A 1 91 ? 8.544 5.332 -15.536 1.00 94.56 91 TYR A CA 1
ATOM 714 C C . TYR A 1 91 ? 10.004 4.925 -15.769 1.00 94.56 91 TYR A C 1
ATOM 716 O O . TYR A 1 91 ? 10.496 5.008 -16.896 1.00 94.56 91 TYR A O 1
ATOM 724 N N . LYS A 1 92 ? 10.698 4.489 -14.711 1.00 95.94 92 LYS A N 1
ATOM 725 C CA . LYS A 1 92 ? 12.083 4.024 -14.805 1.00 95.94 92 LYS A CA 1
ATOM 726 C C . LYS A 1 92 ? 12.181 2.797 -15.713 1.00 95.94 92 LYS A C 1
ATOM 728 O O . LYS A 1 92 ? 12.973 2.821 -16.645 1.00 95.94 92 LYS A O 1
ATOM 733 N N . ASP A 1 93 ? 11.342 1.793 -15.487 1.00 94.62 93 ASP A N 1
ATOM 734 C CA . ASP A 1 93 ? 11.345 0.545 -16.250 1.00 94.62 93 ASP A CA 1
ATOM 735 C C . ASP A 1 93 ? 11.076 0.811 -17.737 1.00 94.62 93 ASP A C 1
ATOM 737 O O . ASP A 1 93 ? 11.764 0.277 -18.605 1.00 94.62 93 ASP A O 1
ATOM 741 N N . TYR A 1 94 ? 10.136 1.711 -18.046 1.00 94.38 94 TYR A N 1
ATOM 742 C CA . TYR A 1 94 ? 9.879 2.135 -19.421 1.00 94.38 94 TYR A CA 1
ATOM 743 C C . TYR A 1 94 ? 11.078 2.861 -20.044 1.00 94.38 94 TYR A C 1
ATOM 745 O O . TYR A 1 94 ? 11.449 2.593 -21.188 1.00 94.38 94 TYR A O 1
ATOM 753 N N . LYS A 1 95 ? 11.703 3.782 -19.304 1.00 94.62 95 LYS A N 1
ATOM 754 C CA . LYS A 1 95 ? 12.888 4.502 -19.779 1.00 94.62 95 LYS A CA 1
ATOM 755 C C . LYS A 1 95 ? 14.035 3.533 -20.076 1.00 94.62 95 LYS A C 1
ATOM 757 O O . LYS A 1 95 ? 14.641 3.637 -21.141 1.00 94.62 95 LYS A O 1
ATOM 762 N N . ASP A 1 96 ? 14.303 2.609 -19.161 1.00 93.81 96 ASP A N 1
ATOM 763 C CA . ASP A 1 96 ? 15.359 1.607 -19.298 1.00 93.81 96 ASP A CA 1
ATOM 764 C C . ASP A 1 96 ? 15.066 0.701 -20.506 1.00 93.81 96 ASP A C 1
ATOM 766 O O . ASP A 1 96 ? 15.940 0.503 -21.348 1.00 93.81 96 ASP A O 1
ATOM 770 N N . PHE A 1 97 ? 13.813 0.265 -20.683 1.00 95.44 97 PHE A N 1
ATOM 771 C CA . PHE A 1 97 ? 13.382 -0.494 -21.861 1.00 95.44 97 PHE A CA 1
ATOM 772 C C . PHE A 1 97 ? 13.657 0.243 -23.181 1.00 95.44 97 PHE A C 1
ATOM 774 O O . PHE A 1 97 ? 14.195 -0.348 -24.120 1.00 95.44 97 PHE A O 1
ATOM 781 N N . VAL A 1 98 ? 13.324 1.536 -23.269 1.00 94.06 98 VAL A N 1
ATOM 782 C CA . VAL A 1 98 ? 13.564 2.340 -24.481 1.00 94.06 98 VAL A CA 1
ATOM 783 C C . VAL A 1 98 ? 15.058 2.479 -24.772 1.00 94.06 98 VAL A C 1
ATOM 785 O O . VAL A 1 98 ? 15.459 2.370 -25.931 1.00 94.06 98 VAL A O 1
ATOM 788 N N . VAL A 1 99 ? 15.880 2.724 -23.747 1.00 94.12 99 VAL A N 1
ATOM 789 C CA . VAL A 1 99 ? 17.339 2.849 -23.901 1.00 94.12 99 VAL A CA 1
ATOM 790 C C . VAL A 1 99 ? 17.936 1.531 -24.386 1.00 94.12 99 VAL A C 1
ATOM 792 O O . VAL A 1 99 ? 18.583 1.518 -25.431 1.00 94.12 99 VAL A O 1
ATOM 795 N N . ILE A 1 100 ? 17.622 0.425 -23.708 1.00 90.44 100 ILE A N 1
ATOM 796 C CA . ILE A 1 100 ? 18.097 -0.915 -24.075 1.00 90.44 100 ILE A CA 1
ATOM 797 C C . ILE A 1 100 ? 17.675 -1.263 -25.508 1.00 90.44 100 ILE A C 1
ATOM 799 O O . ILE A 1 100 ? 18.489 -1.720 -26.305 1.00 90.44 100 ILE A O 1
ATOM 803 N N . THR A 1 101 ? 16.420 -0.994 -25.881 1.00 91.00 101 THR A N 1
ATOM 804 C CA . THR A 1 101 ? 15.923 -1.269 -27.241 1.00 91.00 101 THR A CA 1
ATOM 805 C C . THR A 1 101 ? 16.686 -0.468 -28.300 1.00 91.00 101 THR A C 1
ATOM 807 O O . THR A 1 101 ? 16.986 -0.988 -29.374 1.00 91.00 101 THR A O 1
ATOM 810 N N . ARG A 1 102 ? 17.031 0.795 -28.016 1.00 90.50 102 ARG A N 1
ATOM 811 C CA . ARG A 1 102 ? 17.836 1.621 -28.932 1.00 90.50 102 ARG A CA 1
ATOM 812 C C . ARG A 1 102 ? 19.261 1.102 -29.075 1.00 90.50 102 ARG A C 1
ATOM 814 O O . ARG A 1 102 ? 19.760 1.058 -30.194 1.00 90.50 102 ARG A O 1
ATOM 821 N N . GLU A 1 103 ? 19.890 0.710 -27.972 1.00 89.38 103 GLU A N 1
ATOM 822 C CA . GLU A 1 103 ? 21.235 0.128 -27.985 1.00 89.38 103 GLU A CA 1
ATOM 823 C C . GLU A 1 103 ? 21.263 -1.167 -28.802 1.00 89.38 103 GLU A C 1
ATOM 825 O O . GLU A 1 103 ? 22.113 -1.313 -29.674 1.00 89.38 103 GLU A O 1
ATOM 830 N N . ILE A 1 104 ? 20.282 -2.057 -28.612 1.00 86.81 104 ILE A N 1
ATOM 831 C CA . ILE A 1 104 ? 20.148 -3.291 -29.401 1.00 86.81 104 ILE A CA 1
ATOM 832 C C . ILE A 1 104 ? 20.024 -2.971 -30.896 1.00 86.81 104 ILE A C 1
ATOM 834 O O . ILE A 1 104 ? 20.737 -3.557 -31.710 1.00 86.81 104 ILE A O 1
ATOM 838 N N . ASN A 1 105 ? 19.167 -2.017 -31.265 1.00 82.50 105 ASN A N 1
ATOM 839 C CA . ASN A 1 105 ? 18.991 -1.634 -32.667 1.00 82.50 105 ASN A CA 1
ATOM 840 C C . ASN A 1 105 ? 20.270 -1.052 -33.286 1.00 82.50 105 ASN A C 1
ATOM 842 O O . ASN A 1 105 ? 20.535 -1.319 -34.450 1.00 82.50 105 ASN A O 1
ATOM 846 N N . SER A 1 106 ? 21.064 -0.296 -32.522 1.00 83.44 106 SER A N 1
ATOM 847 C CA . SER A 1 106 ? 22.340 0.270 -32.985 1.00 83.44 106 SER A CA 1
ATOM 848 C C . SER A 1 106 ? 23.486 -0.747 -33.056 1.00 83.44 106 SER A C 1
ATOM 850 O O . SER A 1 106 ? 24.529 -0.432 -33.619 1.00 83.44 106 SER A O 1
ATOM 852 N N . VAL A 1 107 ? 23.353 -1.908 -32.408 1.00 78.25 107 VAL A N 1
ATOM 853 C CA . VAL A 1 107 ? 24.362 -2.982 -32.419 1.00 78.25 107 VAL A CA 1
ATOM 854 C C . VAL A 1 107 ? 24.073 -4.008 -33.519 1.00 78.25 107 VAL A C 1
ATOM 856 O O . VAL A 1 107 ? 24.994 -4.659 -34.008 1.00 78.25 107 VAL A O 1
ATOM 859 N N . ILE A 1 108 ? 22.802 -4.178 -33.892 1.00 67.44 108 ILE A N 1
ATOM 860 C CA . ILE A 1 108 ? 22.353 -5.183 -34.869 1.00 67.44 108 ILE A CA 1
ATOM 861 C C . ILE A 1 108 ? 22.294 -4.627 -36.306 1.00 67.44 108 ILE A C 1
ATOM 863 O O . ILE A 1 108 ? 22.380 -5.415 -37.250 1.00 67.44 108 ILE A O 1
ATOM 867 N N . PHE A 1 109 ? 22.189 -3.307 -36.481 1.00 49.94 109 PHE A N 1
ATOM 868 C CA . PHE A 1 109 ? 22.197 -2.611 -37.775 1.00 49.94 109 PHE A CA 1
ATOM 869 C C . PHE A 1 109 ? 23.331 -1.589 -37.840 1.00 49.94 109 PHE A C 1
ATOM 871 O O . PHE A 1 109 ? 23.852 -1.383 -38.959 1.00 49.94 109 PHE A O 1
#

Foldseek 3Di:
DDDDDDDDDDDPDPPPPCLDDPPPPPPPDPDPDPVLAQDDDVVLVPDPPRDPVVSCCVRCVRPDPVSVVVRVVNVVVVVVVVVVSVVVSVVVVVVVVVVVVVVVVVVVD

Sequence (109 aa):
MDSLHPSSRLSPGIEKVNIGAPKLIPQKSKVEKNDDEPVVILNKFMKPDFVAENYLMETLENATEPSIRHFRKSLEGIKKVATQSLQKNVYKDYKDFVVITREINSVIF